Protein AF-V5HX33-F1 (afdb_monomer_lite)

Secondary structure (DSSP, 8-state):
-HHHHHHHHHHHHHHHTT-PPPP-TTSTTS-HHHHHHHHHHHTT---TT--SS--HHHHHHHHHH-HHHHHHTT--TT-TT-------------

pLDDT: mean 83.27, std 15.72, range [32.5, 96.5]

Sequence (94 aa):
DYIGLRVAHNAYMSTLKTNAEKKLLRLSNFCENQLFFIAYSLTYCKSMDDAVNYNKNKINENLAMFFPFAEAFKCPSKSKMKKADTCTLIGSIK

Foldseek 3Di:
DLVCLVVVLVVQVVVVVPDPDDDPPVVNVADPLRVSLVVVVVVLPDDPPPDPDRDPVVSLVSQLQDVSSCVRVVPDPPDPSPDHNPPPPDDDPD

Organism: Ixodes ricinus (NCBI:txid34613)

InterPro domains:
  IPR000718 Peptidase M13 [PS51885] (1-90)
  IPR000718 Peptidase M13 [PTHR11733] (1-83)
  IPR018497 Peptidase M13, C-terminal domain [PF01431] (1-88)
  IPR024079 Metallopeptidase, catalytic domain superfamily [G3DSA:3.40.390.10] (1-89)

Structure (mmCIF, N/CA/C/O backbone):
data_AF-V5HX33-F1
#
_entry.id   AF-V5HX33-F1
#
loop_
_atom_site.group_PDB
_atom_site.id
_atom_site.type_symbol
_atom_site.label_atom_id
_atom_site.label_alt_id
_atom_site.label_comp_id
_atom_site.label_asym_id
_atom_site.label_entity_id
_atom_site.label_seq_id
_atom_site.pdbx_PDB_ins_code
_atom_site.Cartn_x
_atom_site.Cartn_y
_atom_site.Cartn_z
_atom_site.occupancy
_atom_site.B_iso_or_equiv
_atom_site.auth_seq_id
_atom_site.auth_comp_id
_atom_site.auth_asym_id
_atom_site.auth_atom_id
_atom_site.pdbx_PDB_model_num
ATOM 1 N N . ASP A 1 1 ? 6.905 11.194 -4.636 1.00 80.56 1 ASP A N 1
ATOM 2 C CA . ASP A 1 1 ? 5.971 10.053 -4.503 1.00 80.56 1 ASP A CA 1
ATOM 3 C C . ASP A 1 1 ? 6.355 9.116 -3.365 1.00 80.56 1 ASP A C 1
ATOM 5 O O . ASP A 1 1 ? 5.612 9.090 -2.396 1.00 80.56 1 ASP A O 1
ATOM 9 N N . TYR A 1 2 ? 7.513 8.436 -3.398 1.00 88.62 2 TYR A N 1
ATOM 10 C CA . TYR A 1 2 ? 7.918 7.488 -2.337 1.00 88.62 2 TYR A CA 1
ATOM 11 C C . TYR A 1 2 ? 7.915 8.075 -0.912 1.00 88.62 2 TYR A C 1
ATOM 13 O O . TYR A 1 2 ? 7.295 7.518 -0.012 1.00 88.62 2 TYR A O 1
ATOM 21 N N . ILE A 1 3 ? 8.551 9.235 -0.701 1.00 90.06 3 ILE A N 1
ATOM 22 C CA . ILE A 1 3 ? 8.571 9.898 0.618 1.00 90.06 3 ILE A CA 1
ATOM 23 C C . ILE A 1 3 ? 7.150 10.254 1.079 1.00 90.06 3 ILE A C 1
ATOM 25 O O . ILE A 1 3 ? 6.802 10.006 2.228 1.00 90.06 3 ILE A O 1
ATOM 29 N N . GLY A 1 4 ? 6.314 10.776 0.176 1.00 91.88 4 GLY A N 1
ATOM 30 C CA . GLY A 1 4 ? 4.918 11.107 0.476 1.00 91.88 4 GLY A CA 1
ATOM 31 C C . GLY A 1 4 ? 4.104 9.879 0.887 1.00 91.88 4 GLY A C 1
ATOM 32 O O . GLY A 1 4 ? 3.400 9.933 1.889 1.00 91.88 4 GLY A O 1
ATOM 33 N N . LEU A 1 5 ? 4.272 8.754 0.181 1.00 93.06 5 LEU A N 1
ATOM 34 C CA . LEU A 1 5 ? 3.670 7.467 0.542 1.00 93.06 5 LEU A CA 1
ATOM 35 C C . LEU A 1 5 ? 4.073 7.040 1.962 1.00 93.06 5 LEU A C 1
ATOM 37 O O . LEU A 1 5 ? 3.208 6.695 2.763 1.00 93.06 5 LEU A O 1
ATOM 41 N N . ARG A 1 6 ? 5.371 7.110 2.292 1.00 93.00 6 ARG A N 1
ATOM 42 C CA . ARG A 1 6 ? 5.894 6.749 3.621 1.00 93.00 6 ARG A CA 1
ATOM 43 C C . ARG A 1 6 ? 5.323 7.632 4.728 1.00 93.00 6 ARG A C 1
ATOM 45 O O . ARG A 1 6 ? 4.863 7.114 5.742 1.00 93.00 6 ARG A O 1
ATOM 52 N N . VAL A 1 7 ? 5.356 8.952 4.541 1.00 94.88 7 VAL A N 1
ATOM 53 C CA . VAL A 1 7 ? 4.869 9.918 5.539 1.00 94.88 7 VAL A CA 1
ATOM 54 C C . VAL A 1 7 ? 3.364 9.764 5.747 1.00 94.88 7 VAL A C 1
ATOM 56 O O . VAL A 1 7 ? 2.925 9.649 6.888 1.00 94.88 7 VAL A O 1
ATOM 59 N N . ALA A 1 8 ? 2.584 9.683 4.665 1.00 95.94 8 ALA A N 1
ATOM 60 C CA . ALA A 1 8 ? 1.134 9.516 4.742 1.00 95.94 8 ALA A CA 1
ATOM 61 C C . ALA A 1 8 ? 0.742 8.191 5.412 1.00 95.94 8 ALA A C 1
ATOM 63 O O . ALA A 1 8 ? -0.120 8.186 6.287 1.00 95.94 8 ALA A O 1
ATOM 64 N N . HIS A 1 9 ? 1.415 7.088 5.068 1.00 95.75 9 HIS A N 1
ATOM 65 C CA . HIS A 1 9 ? 1.178 5.793 5.705 1.00 95.75 9 HIS A CA 1
ATOM 66 C C . HIS A 1 9 ? 1.490 5.846 7.202 1.00 95.75 9 HIS A C 1
ATOM 68 O O . HIS A 1 9 ? 0.676 5.436 8.019 1.00 95.75 9 HIS A O 1
ATOM 74 N N . ASN A 1 10 ? 2.647 6.388 7.590 1.00 94.00 10 ASN A N 1
ATOM 75 C CA . ASN A 1 10 ? 3.033 6.467 8.999 1.00 94.00 10 ASN A CA 1
ATOM 76 C C . ASN A 1 10 ? 2.083 7.349 9.820 1.00 94.00 10 ASN A C 1
ATOM 78 O O . ASN A 1 10 ? 1.780 7.013 10.968 1.00 94.00 10 ASN A O 1
ATOM 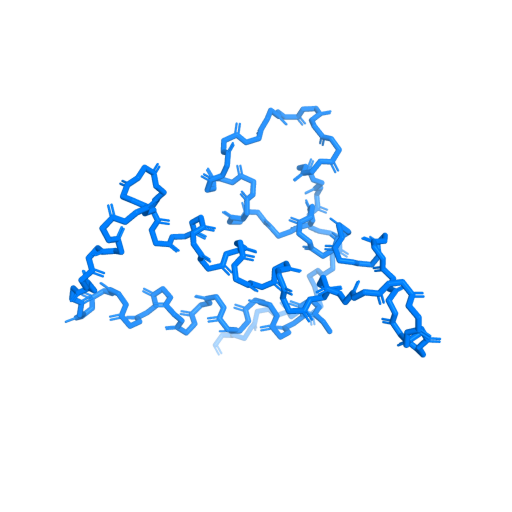82 N N . ALA A 1 11 ? 1.600 8.449 9.237 1.00 95.19 11 ALA A N 1
ATOM 83 C CA . ALA A 1 11 ? 0.601 9.306 9.863 1.00 95.19 11 ALA A CA 1
ATOM 84 C C . ALA A 1 11 ? -0.722 8.549 10.061 1.00 95.19 11 ALA A C 1
ATOM 86 O O . ALA A 1 11 ? -1.220 8.487 11.183 1.00 95.19 11 ALA A O 1
ATOM 87 N N . TYR A 1 12 ? -1.225 7.890 9.013 1.00 94.56 12 TYR A N 1
ATOM 88 C CA . TYR A 1 12 ? -2.453 7.090 9.064 1.00 94.56 12 TYR A CA 1
ATOM 89 C C . TYR A 1 12 ? -2.365 5.942 10.083 1.00 94.56 12 TYR A C 1
ATOM 91 O O . TYR A 1 12 ? -3.225 5.774 10.944 1.00 94.56 12 TYR A O 1
ATOM 99 N N . MET A 1 13 ? -1.261 5.197 10.083 1.00 92.25 13 MET A N 1
ATOM 100 C CA . MET A 1 13 ? -1.045 4.133 11.065 1.00 92.25 13 MET A CA 1
ATOM 101 C C . MET A 1 13 ? -0.956 4.661 12.497 1.00 92.25 13 MET A C 1
ATOM 103 O O . MET A 1 13 ? -1.352 3.970 13.432 1.00 92.25 13 MET A O 1
ATOM 107 N N . SER A 1 14 ? -0.449 5.880 12.693 1.00 92.81 14 SER A N 1
ATOM 108 C CA . SER A 1 14 ? -0.415 6.507 14.016 1.00 92.81 14 SER A CA 1
ATOM 109 C C . SER A 1 14 ? -1.808 6.922 14.487 1.00 92.81 14 SER A C 1
ATOM 111 O O . SER A 1 14 ? -2.105 6.750 15.666 1.00 92.81 14 SER A O 1
ATOM 113 N N . THR A 1 15 ? -2.687 7.386 13.591 1.00 90.94 15 THR A N 1
ATOM 114 C CA . THR A 1 15 ? -4.076 7.718 13.952 1.00 90.94 15 THR A CA 1
ATOM 115 C C . THR A 1 15 ? -4.891 6.486 14.336 1.00 90.94 15 THR A C 1
ATOM 117 O O . THR A 1 15 ? -5.715 6.574 15.244 1.00 90.94 15 THR A O 1
ATOM 120 N N . LEU A 1 16 ? -4.616 5.328 13.725 1.00 88.50 16 LEU A N 1
ATOM 121 C CA . LEU A 1 16 ? -5.286 4.059 14.045 1.00 88.50 16 LEU A CA 1
ATOM 122 C C . LEU A 1 16 ? -4.892 3.470 15.407 1.00 88.50 16 LEU A C 1
ATOM 124 O O . LEU A 1 16 ? -5.615 2.646 15.958 1.00 88.50 16 LEU A O 1
ATOM 128 N N . LYS A 1 17 ? -3.758 3.891 15.984 1.00 86.31 17 LYS A N 1
ATOM 129 C CA . LYS A 1 17 ? -3.366 3.470 17.342 1.00 86.31 17 LYS A CA 1
ATOM 130 C C . LYS A 1 17 ? -4.278 4.053 18.417 1.00 86.31 17 LYS A C 1
ATOM 132 O O . LYS A 1 17 ? -4.386 3.476 19.494 1.00 86.31 17 LYS A O 1
ATOM 137 N N . THR A 1 18 ? -4.879 5.208 18.147 1.00 87.06 18 THR A N 1
ATOM 138 C CA . THR A 1 18 ? -5.696 5.955 19.110 1.00 87.06 18 THR A CA 1
ATOM 139 C C . THR A 1 18 ? -7.166 6.030 18.712 1.00 87.06 18 THR A C 1
ATOM 141 O O . THR A 1 18 ? -8.000 6.309 19.567 1.00 87.06 18 THR A O 1
ATOM 144 N N . ASN A 1 19 ? -7.501 5.745 17.449 1.00 85.50 19 ASN A N 1
ATOM 145 C CA . ASN A 1 19 ? -8.863 5.802 16.928 1.00 85.50 19 ASN A CA 1
ATOM 146 C C . ASN A 1 19 ? -9.216 4.513 16.185 1.00 85.50 19 ASN A C 1
ATOM 148 O O . ASN A 1 19 ? -8.468 4.061 15.322 1.00 85.50 19 ASN A O 1
ATOM 152 N N . ALA A 1 20 ? -10.392 3.960 16.475 1.00 80.12 20 ALA A N 1
ATOM 153 C CA . ALA A 1 20 ? -10.960 2.881 15.678 1.00 80.12 20 ALA A CA 1
ATOM 154 C C . ALA A 1 20 ? -11.741 3.471 14.497 1.00 80.12 20 ALA A C 1
ATOM 156 O O . ALA A 1 20 ? -12.693 4.232 14.692 1.00 80.12 20 ALA A O 1
ATOM 157 N N . GLU A 1 21 ? -11.366 3.108 13.272 1.00 80.88 21 GLU A N 1
ATOM 158 C CA . GLU A 1 21 ? -12.138 3.476 12.087 1.00 80.88 21 GLU A CA 1
ATOM 159 C C . GLU A 1 21 ? -13.345 2.554 11.893 1.00 80.88 21 GLU A C 1
ATOM 161 O O . GLU A 1 21 ? -13.333 1.362 12.216 1.00 80.88 21 GLU A O 1
ATOM 166 N N . LYS A 1 22 ? -14.427 3.114 11.344 1.00 81.94 22 LYS A N 1
ATOM 167 C CA . LYS A 1 22 ? -15.583 2.314 10.939 1.00 81.94 22 LYS A CA 1
ATOM 168 C C . LYS A 1 22 ? -15.216 1.512 9.698 1.00 81.94 22 LYS A C 1
ATOM 170 O O . LYS A 1 22 ? -14.777 2.076 8.699 1.00 81.94 22 LYS A O 1
ATOM 175 N N . LYS A 1 23 ? -15.493 0.209 9.726 1.00 80.00 23 LYS A N 1
ATOM 176 C CA . LYS A 1 23 ? -15.329 -0.645 8.548 1.00 80.00 23 LYS A CA 1
ATOM 177 C C . LYS A 1 23 ? -16.206 -0.153 7.399 1.00 80.00 23 LYS A C 1
ATOM 179 O O . LYS A 1 23 ? -17.406 0.074 7.564 1.00 80.00 23 LYS A O 1
ATOM 184 N N . LEU A 1 24 ? -15.617 -0.067 6.212 1.00 82.56 24 LEU A N 1
ATOM 185 C CA . LEU A 1 24 ? -16.357 0.164 4.978 1.00 82.56 24 LEU A CA 1
ATOM 186 C C . LEU A 1 24 ? -17.143 -1.109 4.644 1.00 82.56 24 LEU A C 1
ATOM 188 O O . LEU A 1 24 ? -16.555 -2.130 4.301 1.00 82.56 24 LEU A O 1
ATOM 192 N N . LEU A 1 25 ? -18.476 -1.059 4.753 1.00 76.06 25 LEU A N 1
ATOM 193 C CA . LEU A 1 25 ? -19.355 -2.240 4.685 1.00 76.06 25 LEU A CA 1
ATOM 194 C C . LEU A 1 25 ? -19.116 -3.131 3.451 1.00 76.06 25 LEU A C 1
ATOM 196 O O . LEU A 1 25 ? -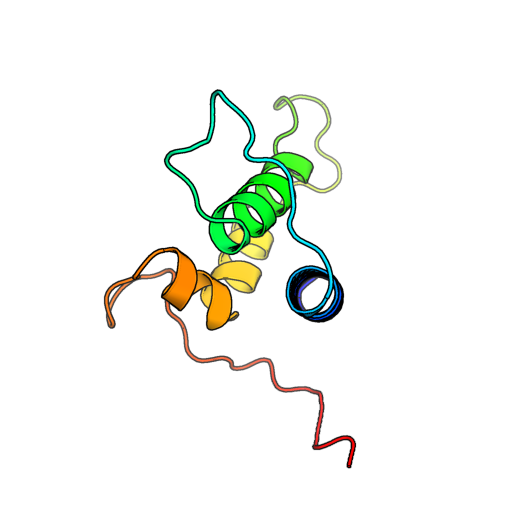19.190 -4.352 3.558 1.00 76.06 25 LEU A O 1
ATOM 200 N N . ARG A 1 26 ? -18.795 -2.533 2.296 1.00 85.25 26 ARG A N 1
ATOM 201 C CA . ARG A 1 26 ? -18.532 -3.247 1.030 1.00 85.25 26 ARG A CA 1
ATOM 202 C C . ARG A 1 26 ? -17.063 -3.614 0.788 1.00 85.25 26 ARG A C 1
ATOM 204 O O . ARG A 1 26 ? -16.764 -4.229 -0.226 1.00 85.25 26 ARG A O 1
ATOM 211 N N . LEU A 1 27 ? -16.162 -3.229 1.688 1.00 86.19 27 LEU A N 1
ATOM 212 C CA . LEU A 1 27 ? -14.722 -3.502 1.618 1.00 86.19 27 LEU A CA 1
ATOM 213 C C . LEU A 1 27 ? -14.213 -4.118 2.930 1.00 86.19 27 LEU A C 1
ATOM 215 O O . LEU A 1 27 ? -13.041 -4.004 3.274 1.00 86.19 27 LEU A O 1
ATOM 219 N N . SER A 1 28 ? -15.104 -4.770 3.678 1.00 85.25 28 SER A N 1
ATOM 220 C CA . SER A 1 28 ? -14.828 -5.360 4.994 1.00 85.25 28 SER A CA 1
ATOM 221 C C . SER A 1 28 ? -13.856 -6.543 4.949 1.00 85.25 28 SER A C 1
ATOM 223 O O . SER A 1 28 ? -13.352 -6.966 5.988 1.00 85.25 28 SER A O 1
ATOM 225 N N . ASN A 1 29 ? -13.585 -7.062 3.751 1.00 88.56 29 ASN A N 1
ATOM 226 C CA . ASN A 1 29 ? -12.577 -8.076 3.465 1.00 88.56 29 ASN A CA 1
ATOM 227 C C . ASN A 1 29 ? -11.144 -7.516 3.428 1.00 88.56 29 ASN A C 1
ATOM 229 O O . ASN A 1 29 ? -10.202 -8.304 3.359 1.00 88.56 29 ASN A O 1
ATOM 233 N N . PHE A 1 30 ? -10.981 -6.192 3.451 1.00 90.81 30 PHE A N 1
ATOM 234 C CA . PHE A 1 30 ? -9.684 -5.531 3.498 1.00 90.81 30 PHE A CA 1
ATOM 235 C C . PHE A 1 30 ? -9.438 -4.923 4.876 1.00 90.81 30 PHE A C 1
ATOM 237 O O . PHE A 1 30 ? -10.317 -4.281 5.451 1.00 90.81 30 PHE A O 1
ATOM 244 N N . CYS A 1 31 ? -8.221 -5.098 5.386 1.00 90.75 31 CYS A N 1
ATOM 245 C CA . CYS A 1 31 ? -7.767 -4.372 6.569 1.00 90.75 31 CYS A CA 1
ATOM 246 C C . CYS A 1 31 ? -7.420 -2.920 6.210 1.00 90.75 31 CYS A C 1
ATOM 248 O O . CYS A 1 31 ? -7.162 -2.591 5.050 1.00 90.75 31 CYS A O 1
ATOM 250 N N . GLU A 1 32 ? -7.319 -2.066 7.219 1.00 91.19 32 GLU A N 1
ATOM 251 C CA . GLU A 1 32 ? -7.032 -0.634 7.108 1.00 91.19 32 GLU A CA 1
ATOM 252 C C . GLU A 1 32 ? -5.749 -0.367 6.296 1.00 91.19 32 GLU A C 1
ATOM 254 O O . GLU A 1 32 ? -5.746 0.461 5.385 1.00 91.19 32 GLU A O 1
ATOM 259 N N . ASN A 1 33 ? -4.686 -1.154 6.510 1.00 92.31 33 ASN A N 1
ATOM 260 C CA . ASN A 1 33 ? -3.446 -1.044 5.723 1.00 92.31 33 ASN A CA 1
ATOM 261 C C . ASN A 1 33 ? -3.682 -1.311 4.235 1.00 92.31 33 ASN A C 1
ATOM 263 O O . ASN A 1 33 ? -3.142 -0.619 3.376 1.00 92.31 33 ASN A O 1
ATOM 267 N N . GLN A 1 34 ? -4.477 -2.333 3.915 1.00 95.12 34 GLN A N 1
ATOM 268 C CA . GLN A 1 34 ? -4.776 -2.675 2.528 1.00 95.12 34 GLN A CA 1
ATOM 269 C C . GLN A 1 34 ? -5.618 -1.573 1.884 1.00 95.12 34 GLN A C 1
ATOM 271 O O . GLN A 1 34 ? -5.336 -1.182 0.753 1.00 95.12 34 GLN A O 1
ATOM 276 N N . LEU A 1 35 ? -6.592 -1.027 2.619 1.00 94.25 35 LEU A N 1
ATOM 277 C CA . LEU A 1 35 ? -7.423 0.090 2.170 1.00 94.25 35 LEU A CA 1
ATOM 278 C C . LEU A 1 35 ? -6.602 1.350 1.898 1.00 94.25 35 LEU A C 1
ATOM 280 O O . LEU A 1 35 ? -6.820 1.987 0.869 1.00 94.25 35 LEU A O 1
ATOM 284 N N . PHE A 1 36 ? -5.619 1.666 2.744 1.00 95.31 36 PHE A N 1
ATOM 285 C CA . PHE A 1 36 ? -4.697 2.777 2.510 1.00 95.31 36 PHE A CA 1
ATOM 286 C C . PHE A 1 36 ? -3.988 2.645 1.154 1.00 95.31 36 PHE A C 1
ATOM 288 O O . PHE A 1 36 ? -3.993 3.575 0.346 1.00 95.31 36 PHE A O 1
ATOM 295 N N . PHE A 1 37 ? -3.411 1.474 0.865 1.00 96.25 37 PHE A N 1
ATOM 296 C CA . PHE A 1 37 ? -2.700 1.249 -0.395 1.00 96.25 37 PHE A CA 1
ATOM 297 C C . PHE A 1 37 ? -3.632 1.184 -1.606 1.00 96.25 37 PHE A C 1
ATOM 299 O O . PHE A 1 37 ? -3.276 1.701 -2.663 1.00 96.25 37 PHE A O 1
ATOM 306 N N . ILE A 1 38 ? -4.830 0.606 -1.459 1.00 94.12 38 ILE A N 1
ATOM 307 C CA . ILE A 1 38 ? -5.867 0.622 -2.501 1.00 94.12 38 ILE A CA 1
ATOM 308 C C . ILE A 1 38 ? -6.239 2.069 -2.834 1.00 94.12 38 ILE A C 1
ATOM 310 O O . ILE A 1 38 ? -6.211 2.446 -4.004 1.00 94.12 38 ILE A O 1
ATOM 314 N N . ALA A 1 39 ? -6.522 2.893 -1.823 1.00 93.00 39 ALA A N 1
ATOM 315 C CA . ALA A 1 39 ? -6.852 4.301 -2.006 1.00 93.00 39 ALA A CA 1
ATOM 316 C C . ALA A 1 39 ? -5.704 5.060 -2.686 1.00 93.00 39 ALA A C 1
ATOM 318 O O . ALA A 1 39 ? -5.939 5.741 -3.683 1.00 93.00 39 ALA A O 1
ATOM 319 N N . TYR A 1 40 ? -4.463 4.880 -2.214 1.00 92.81 40 TYR A N 1
ATOM 320 C CA . TYR A 1 40 ? -3.269 5.449 -2.844 1.00 92.81 40 TYR A CA 1
ATOM 321 C C . TYR A 1 40 ? -3.193 5.093 -4.332 1.00 92.81 40 TYR A C 1
ATOM 323 O O . TYR A 1 40 ? -3.076 5.987 -5.165 1.00 92.81 40 TYR A O 1
ATOM 331 N N . SER A 1 41 ? -3.316 3.814 -4.693 1.00 90.88 41 SER A N 1
ATOM 332 C CA . SER A 1 41 ? -3.273 3.378 -6.092 1.00 90.88 41 SER A CA 1
ATOM 333 C C . SER A 1 41 ? -4.420 3.947 -6.931 1.00 90.88 41 SER A C 1
ATOM 335 O O . SER A 1 41 ? -4.183 4.366 -8.064 1.00 90.88 41 SER A O 1
ATOM 337 N N . LEU A 1 42 ? -5.635 4.014 -6.379 1.00 88.75 42 LEU A N 1
ATOM 338 C CA . LEU A 1 42 ? -6.813 4.546 -7.070 1.00 88.75 42 LEU A CA 1
ATOM 339 C C . LEU A 1 42 ? -6.680 6.030 -7.427 1.00 88.75 42 LEU A C 1
ATOM 341 O O . LEU A 1 42 ? -7.213 6.433 -8.456 1.00 88.75 42 LEU A O 1
ATOM 345 N N . THR A 1 43 ? -5.926 6.831 -6.661 1.00 86.19 43 THR A N 1
ATOM 346 C CA . THR A 1 43 ? -5.668 8.244 -7.024 1.00 86.19 43 THR A CA 1
ATOM 347 C C . THR A 1 43 ? -4.992 8.407 -8.386 1.00 86.19 43 THR A C 1
ATOM 349 O O . THR A 1 43 ? -5.118 9.449 -9.029 1.00 86.19 43 THR A O 1
ATOM 352 N N . TYR A 1 44 ? -4.303 7.364 -8.848 1.00 82.38 44 TYR A N 1
ATOM 353 C CA . TYR A 1 44 ? -3.627 7.338 -10.137 1.00 82.38 44 TYR A CA 1
ATOM 354 C C . TYR A 1 44 ? -4.419 6.591 -11.212 1.00 82.38 44 TYR A C 1
ATOM 356 O O . TYR A 1 44 ? -4.015 6.587 -12.371 1.00 82.38 44 TYR A O 1
ATOM 364 N N . CYS A 1 45 ? -5.543 5.964 -10.867 1.00 78.88 45 CYS A N 1
ATOM 365 C CA . CYS A 1 45 ? -6.460 5.388 -11.842 1.00 78.88 45 CYS A CA 1
ATOM 366 C C . CYS A 1 45 ? -7.271 6.516 -12.500 1.00 78.88 45 CYS A C 1
ATOM 368 O O . CYS A 1 45 ? -8.377 6.823 -12.067 1.00 78.88 45 CYS A O 1
ATOM 370 N N . LYS A 1 46 ? -6.724 7.147 -13.546 1.00 68.56 46 LYS A N 1
ATOM 371 C CA . LYS A 1 46 ? -7.492 8.018 -14.454 1.00 68.56 46 LYS A CA 1
ATOM 372 C C . LYS A 1 46 ? -7.988 7.237 -15.676 1.00 68.56 46 LYS A C 1
ATOM 374 O O . LYS A 1 46 ? -7.371 6.242 -16.060 1.00 68.56 46 LYS A O 1
ATOM 379 N N . SER A 1 47 ? -9.087 7.697 -16.285 1.00 56.19 47 SER A N 1
ATOM 380 C CA . SER A 1 47 ? -9.473 7.302 -17.647 1.00 56.19 47 SER A CA 1
ATOM 381 C C . SER A 1 47 ? -8.322 7.621 -18.606 1.00 56.19 47 SER A C 1
ATOM 383 O O . SER A 1 47 ? -7.563 8.562 -18.380 1.00 56.19 47 SER A O 1
ATOM 385 N N . MET A 1 48 ? -8.157 6.809 -19.650 1.00 53.19 48 MET A N 1
ATOM 386 C CA . MET A 1 48 ? -6.992 6.824 -20.547 1.00 53.19 48 MET A CA 1
ATOM 387 C C . MET A 1 48 ? -6.752 8.159 -21.291 1.00 53.19 48 MET A C 1
ATOM 389 O O . MET A 1 48 ? -5.706 8.297 -21.918 1.00 53.19 48 MET A O 1
ATOM 393 N N . ASP A 1 49 ? -7.660 9.136 -21.185 1.00 56.91 49 ASP A N 1
ATOM 394 C CA . ASP A 1 49 ? -7.702 10.327 -22.041 1.00 56.91 49 ASP A CA 1
ATOM 395 C C . ASP A 1 49 ? -6.919 11.553 -21.516 1.00 56.91 49 ASP A C 1
ATOM 397 O O . ASP A 1 49 ? -6.460 12.358 -22.319 1.00 56.91 49 ASP A O 1
ATOM 401 N N . ASP A 1 50 ? -6.659 11.682 -20.207 1.00 58.69 50 ASP A N 1
ATOM 402 C CA . ASP A 1 50 ? -6.014 12.882 -19.620 1.00 58.69 50 ASP A CA 1
ATOM 403 C C . ASP A 1 50 ? -4.569 12.626 -19.147 1.00 58.69 50 ASP A C 1
ATOM 405 O O . ASP A 1 50 ? -4.178 12.870 -17.992 1.00 58.69 50 ASP A O 1
ATOM 409 N N . ALA A 1 51 ? -3.751 12.073 -20.041 1.00 56.84 51 ALA A N 1
ATOM 410 C CA . ALA A 1 51 ? -2.382 11.666 -19.748 1.00 56.84 51 ALA A CA 1
ATOM 411 C C . ALA A 1 51 ? -1.389 12.839 -19.802 1.00 56.84 51 ALA A C 1
ATOM 413 O O . ALA A 1 51 ? -0.729 13.066 -20.811 1.00 56.84 51 ALA A O 1
ATOM 414 N N . VAL A 1 52 ? -1.200 13.526 -18.671 1.00 55.06 52 VAL A N 1
ATOM 415 C CA . VAL A 1 52 ? 0.017 14.343 -18.464 1.00 55.06 52 VAL A CA 1
ATOM 416 C C . VAL A 1 52 ? 0.972 13.725 -17.435 1.00 55.06 52 VAL A C 1
ATOM 418 O O . VAL A 1 52 ? 2.147 14.070 -17.424 1.00 55.06 52 VAL A O 1
ATOM 421 N N . ASN A 1 53 ? 0.558 12.763 -16.591 1.00 56.22 53 ASN A N 1
ATOM 422 C CA . ASN A 1 53 ? 1.510 12.181 -15.624 1.00 56.22 53 ASN A CA 1
ATOM 423 C C . ASN A 1 53 ? 1.149 10.800 -15.037 1.00 56.22 53 ASN A C 1
ATOM 425 O O . ASN A 1 53 ? 1.433 10.523 -13.870 1.00 56.22 53 ASN A O 1
ATOM 429 N N . TYR A 1 54 ? 0.503 9.917 -15.806 1.00 68.31 54 TYR A N 1
ATOM 430 C CA . TYR A 1 54 ? 0.291 8.533 -15.365 1.00 68.31 54 TYR A CA 1
ATOM 431 C C . TYR A 1 54 ? 1.529 7.684 -15.666 1.00 68.31 54 TYR A C 1
ATOM 433 O O . TYR A 1 54 ? 1.762 7.289 -16.806 1.00 68.31 54 TYR A O 1
ATOM 441 N N . ASN A 1 55 ? 2.318 7.368 -14.637 1.00 80.50 55 ASN A N 1
ATOM 442 C CA . ASN A 1 55 ? 3.396 6.389 -14.750 1.00 80.50 55 ASN A CA 1
ATOM 443 C C . ASN A 1 55 ? 3.134 5.203 -13.813 1.00 80.50 55 ASN A C 1
ATOM 445 O O . ASN A 1 55 ? 3.571 5.180 -12.660 1.00 80.50 55 ASN A O 1
ATOM 449 N N . LYS A 1 56 ? 2.432 4.192 -14.340 1.00 85.12 56 LYS A N 1
ATOM 450 C CA . LYS A 1 56 ? 2.173 2.910 -13.662 1.00 85.12 56 LYS A CA 1
ATOM 451 C C . LYS A 1 56 ? 3.437 2.291 -13.066 1.00 85.12 56 LYS A C 1
ATOM 453 O O . LYS A 1 56 ? 3.388 1.752 -11.962 1.00 85.12 56 LYS A O 1
ATOM 458 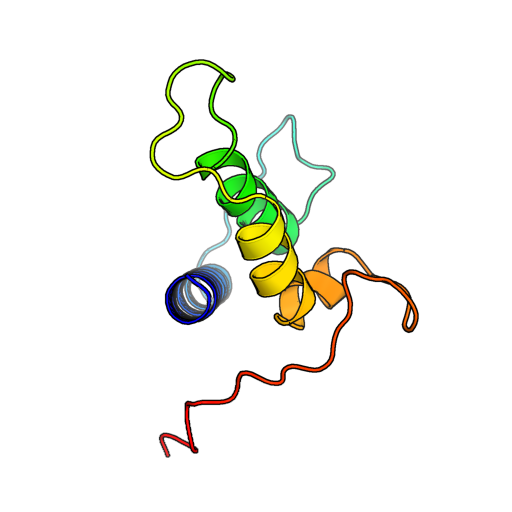N N . ASN A 1 57 ? 4.557 2.354 -13.787 1.00 87.94 57 ASN A N 1
ATOM 459 C CA . ASN A 1 57 ? 5.810 1.751 -13.337 1.00 87.94 57 ASN A CA 1
ATOM 460 C C . ASN A 1 57 ? 6.331 2.464 -12.092 1.00 87.94 57 ASN A C 1
ATOM 462 O O . ASN A 1 57 ? 6.650 1.795 -11.117 1.00 87.94 57 ASN A O 1
ATOM 466 N N . LYS A 1 58 ? 6.279 3.799 -12.067 1.00 87.75 58 LYS A N 1
ATOM 467 C CA . LYS A 1 58 ? 6.662 4.605 -10.900 1.00 87.75 58 LYS A CA 1
ATOM 468 C C . LYS A 1 58 ? 5.832 4.262 -9.658 1.00 87.75 58 LYS A C 1
ATOM 470 O O . LYS A 1 58 ? 6.377 4.121 -8.567 1.00 87.75 58 LYS A O 1
ATOM 475 N N . ILE A 1 59 ? 4.517 4.097 -9.812 1.00 90.00 59 ILE A N 1
ATOM 476 C CA . ILE A 1 59 ? 3.614 3.726 -8.707 1.00 90.00 59 ILE A CA 1
ATOM 477 C C . ILE A 1 59 ? 3.947 2.322 -8.194 1.00 90.00 59 ILE A C 1
ATOM 479 O O . ILE A 1 59 ? 4.120 2.126 -6.992 1.00 90.00 59 ILE A O 1
ATOM 483 N N . ASN A 1 60 ? 4.091 1.359 -9.108 1.00 92.50 60 ASN A N 1
ATOM 484 C CA . ASN A 1 60 ? 4.444 -0.014 -8.759 1.00 92.50 60 ASN A CA 1
ATOM 485 C C . ASN A 1 60 ? 5.822 -0.105 -8.100 1.00 92.50 60 ASN A C 1
ATOM 487 O O . ASN A 1 60 ? 5.989 -0.881 -7.169 1.00 92.50 60 ASN A O 1
ATOM 491 N N . GLU A 1 61 ? 6.801 0.678 -8.548 1.00 92.12 61 GLU A N 1
ATOM 492 C CA . GLU A 1 61 ? 8.131 0.739 -7.941 1.00 92.12 61 GLU A CA 1
ATOM 493 C C . GLU A 1 61 ? 8.074 1.278 -6.514 1.00 92.12 61 GLU A C 1
ATOM 495 O O . GLU A 1 61 ? 8.619 0.637 -5.616 1.00 92.12 61 GLU A O 1
ATOM 500 N N . ASN A 1 62 ? 7.354 2.379 -6.275 1.00 92.12 62 ASN A N 1
ATOM 501 C CA . ASN A 1 62 ? 7.178 2.923 -4.925 1.00 92.12 62 ASN A CA 1
ATOM 502 C C . ASN A 1 62 ? 6.540 1.899 -3.975 1.00 92.12 62 ASN A C 1
ATOM 504 O O . ASN A 1 62 ? 7.018 1.724 -2.856 1.00 92.12 62 ASN A O 1
ATOM 508 N N . LEU A 1 63 ? 5.483 1.209 -4.419 1.00 94.50 63 LEU A N 1
ATOM 509 C CA . LEU A 1 63 ? 4.812 0.175 -3.625 1.00 94.50 63 LEU A CA 1
ATOM 510 C C . LEU A 1 63 ? 5.706 -1.049 -3.408 1.00 94.50 63 LEU A C 1
ATOM 512 O O . LEU A 1 63 ? 5.756 -1.581 -2.305 1.00 94.50 63 LEU A O 1
ATOM 516 N N . ALA A 1 64 ? 6.440 -1.477 -4.436 1.00 94.44 64 ALA A N 1
ATOM 517 C CA . ALA A 1 64 ? 7.311 -2.644 -4.360 1.00 94.44 64 ALA A CA 1
ATOM 518 C C . ALA A 1 64 ? 8.492 -2.450 -3.401 1.00 94.44 64 ALA A C 1
ATOM 520 O O . ALA A 1 64 ? 8.947 -3.428 -2.810 1.00 94.44 64 ALA A O 1
ATOM 521 N N . MET A 1 65 ? 9.000 -1.222 -3.266 1.00 92.19 65 MET A N 1
ATOM 522 C CA . MET A 1 65 ? 10.073 -0.883 -2.322 1.00 92.19 65 MET A CA 1
ATOM 523 C C . MET A 1 65 ? 9.560 -0.684 -0.890 1.00 92.19 65 MET A C 1
ATOM 525 O O . MET A 1 65 ? 10.319 -0.850 0.061 1.00 92.19 65 MET A O 1
ATOM 529 N N . PHE A 1 66 ? 8.282 -0.340 -0.711 1.00 93.62 66 PHE A N 1
ATOM 530 C CA . PHE A 1 66 ? 7.734 -0.036 0.605 1.00 93.62 66 PHE A CA 1
ATOM 531 C C . PHE A 1 66 ? 7.315 -1.309 1.352 1.00 93.62 66 PHE A C 1
ATOM 533 O O . PHE A 1 66 ? 6.228 -1.839 1.143 1.00 93.62 66 PHE A O 1
ATOM 540 N N . PHE A 1 67 ? 8.158 -1.793 2.267 1.00 92.81 67 PHE A N 1
ATOM 541 C CA . PHE A 1 67 ? 7.929 -3.058 2.982 1.00 92.81 67 PHE A CA 1
ATOM 542 C C . PHE A 1 67 ? 6.530 -3.220 3.627 1.00 92.81 67 PHE A C 1
ATOM 544 O O . PHE A 1 67 ? 5.948 -4.295 3.462 1.00 92.81 67 PHE A O 1
ATOM 551 N N . PRO A 1 68 ? 5.917 -2.189 4.251 1.00 95.06 68 PRO A N 1
ATOM 552 C CA . PRO A 1 68 ? 4.557 -2.299 4.786 1.00 95.06 68 PRO A CA 1
ATOM 553 C C . PRO A 1 68 ? 3.493 -2.680 3.747 1.00 95.06 68 PRO A C 1
ATOM 555 O O . PRO A 1 68 ? 2.520 -3.351 4.091 1.00 95.06 68 PRO A O 1
ATOM 558 N N . PHE A 1 69 ? 3.679 -2.322 2.470 1.00 96.06 69 PHE A N 1
ATOM 559 C CA . PHE A 1 69 ? 2.815 -2.800 1.387 1.00 96.06 69 PHE A CA 1
ATOM 560 C C . PHE A 1 69 ? 2.944 -4.316 1.215 1.00 96.06 69 PHE A C 1
ATOM 562 O O . PHE A 1 69 ? 1.946 -5.040 1.204 1.00 96.06 69 PHE A O 1
ATOM 569 N N . ALA A 1 70 ? 4.179 -4.813 1.123 1.00 95.62 70 ALA A N 1
ATOM 570 C CA . ALA A 1 70 ? 4.440 -6.237 0.964 1.00 95.62 70 ALA A CA 1
ATOM 571 C C . ALA A 1 70 ? 3.900 -7.056 2.149 1.00 95.62 70 ALA A C 1
ATOM 573 O O . ALA A 1 70 ? 3.391 -8.156 1.934 1.00 95.62 70 ALA A O 1
ATOM 574 N N . GLU A 1 71 ? 3.955 -6.524 3.373 1.00 95.50 71 GLU A N 1
ATOM 575 C CA . GLU A 1 71 ? 3.333 -7.145 4.549 1.00 95.50 71 GLU A CA 1
ATOM 576 C C . GLU A 1 71 ? 1.804 -7.131 4.481 1.00 95.50 71 GLU A C 1
ATOM 578 O O . GLU A 1 71 ? 1.178 -8.181 4.640 1.00 95.50 71 GLU A O 1
ATOM 583 N N . ALA A 1 72 ? 1.193 -5.979 4.180 1.00 96.06 72 ALA A N 1
ATOM 584 C CA . ALA A 1 72 ? -0.263 -5.829 4.117 1.00 96.06 72 ALA A CA 1
ATOM 585 C C . ALA A 1 72 ? -0.914 -6.785 3.103 1.00 96.06 72 ALA A C 1
ATOM 587 O O . ALA A 1 72 ? -2.009 -7.300 3.337 1.00 96.06 72 ALA A O 1
ATOM 588 N N . PHE A 1 73 ? -0.231 -7.067 1.991 1.00 96.50 73 PHE A N 1
ATOM 589 C CA . PHE A 1 73 ? -0.696 -7.996 0.955 1.00 96.50 73 PHE A CA 1
ATOM 590 C C . PHE A 1 73 ? -0.038 -9.379 1.015 1.00 96.50 73 PHE A C 1
ATOM 592 O O . PHE A 1 73 ? -0.255 -10.189 0.115 1.00 96.50 73 PHE A O 1
ATOM 599 N N . LYS A 1 74 ? 0.756 -9.673 2.055 1.00 96.19 74 LYS A N 1
ATOM 600 C CA . LYS A 1 74 ? 1.453 -10.960 2.242 1.00 96.19 74 LYS A CA 1
ATOM 601 C C . LYS A 1 74 ? 2.216 -11.410 0.987 1.00 96.19 74 LYS A C 1
ATOM 603 O O . LYS A 1 74 ? 2.138 -12.561 0.557 1.00 96.19 74 LYS A O 1
ATOM 608 N N . CYS A 1 75 ? 2.951 -10.485 0.374 1.00 96.00 75 CYS A N 1
ATOM 609 C CA . CYS A 1 75 ? 3.673 -10.729 -0.868 1.00 96.00 75 CYS A CA 1
ATOM 610 C C . CYS A 1 75 ? 4.771 -11.805 -0.690 1.00 96.00 75 CYS A C 1
ATOM 612 O O . CYS A 1 75 ? 5.599 -11.693 0.224 1.00 96.00 75 CYS A O 1
ATOM 614 N N . PRO A 1 76 ? 4.857 -12.811 -1.590 1.00 95.75 76 PRO A N 1
ATOM 615 C CA . PRO A 1 76 ? 5.929 -13.806 -1.571 1.00 95.75 76 PRO A CA 1
ATOM 616 C C . PRO A 1 76 ? 7.322 -13.179 -1.688 1.00 95.75 76 PRO A C 1
ATOM 618 O O . PRO A 1 76 ? 7.501 -12.178 -2.379 1.00 95.75 76 PRO A O 1
ATOM 621 N N . SER A 1 77 ? 8.341 -13.811 -1.096 1.00 88.44 77 SER A N 1
ATOM 622 C CA . SER A 1 77 ? 9.727 -13.299 -1.082 1.00 88.44 77 SER A CA 1
ATOM 623 C C . SER A 1 77 ? 10.357 -13.085 -2.461 1.00 88.44 77 SER A C 1
ATOM 625 O O . SER A 1 77 ? 11.278 -12.289 -2.576 1.00 88.44 77 SER A O 1
ATOM 627 N N . LYS A 1 78 ? 9.862 -13.759 -3.505 1.00 89.94 78 LYS A N 1
ATOM 628 C CA . LYS A 1 78 ? 10.330 -13.597 -4.894 1.00 89.94 78 LYS A CA 1
ATOM 629 C C . LYS A 1 78 ? 9.365 -12.780 -5.767 1.00 89.94 78 LYS A C 1
ATOM 631 O O . LYS A 1 78 ? 9.499 -12.764 -6.988 1.00 89.94 78 LYS A O 1
ATOM 636 N N . SER A 1 79 ? 8.356 -12.145 -5.169 1.00 94.81 79 SER A N 1
ATOM 637 C CA . SER A 1 79 ? 7.389 -11.327 -5.902 1.00 94.81 79 SER A CA 1
ATOM 638 C C . SER A 1 79 ? 8.038 -10.056 -6.442 1.00 94.81 79 SER A C 1
ATOM 640 O O . SER A 1 79 ? 8.814 -9.401 -5.750 1.00 94.81 79 SER A O 1
ATOM 642 N N . LYS A 1 80 ? 7.625 -9.630 -7.642 1.00 93.69 80 LYS A N 1
ATOM 643 C CA . LYS A 1 80 ? 8.020 -8.331 -8.218 1.00 93.69 80 LYS A CA 1
ATOM 644 C C . LYS A 1 80 ? 7.629 -7.138 -7.332 1.00 93.69 80 LYS A C 1
ATOM 646 O O . LYS A 1 80 ? 8.236 -6.079 -7.457 1.00 93.69 80 LYS A O 1
ATOM 651 N N . MET A 1 81 ? 6.639 -7.325 -6.455 1.00 94.75 81 MET A N 1
ATOM 652 C CA . MET A 1 81 ? 6.116 -6.315 -5.529 1.00 94.75 81 MET A CA 1
ATOM 653 C C . MET A 1 81 ? 6.718 -6.395 -4.118 1.00 94.75 81 MET A C 1
ATOM 655 O O 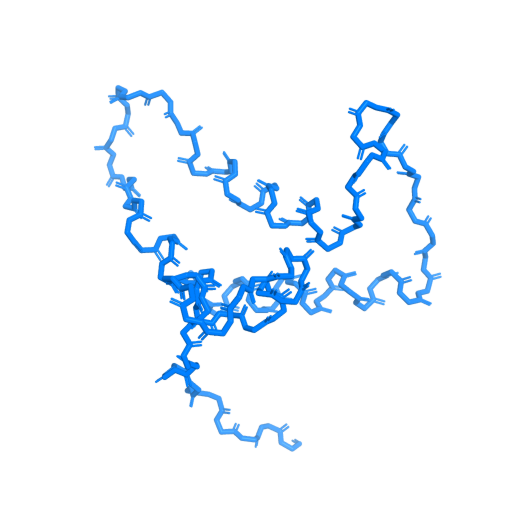. MET A 1 81 ? 6.208 -5.772 -3.194 1.00 94.75 81 MET A O 1
ATOM 659 N N . LYS A 1 82 ? 7.790 -7.173 -3.939 1.00 94.56 82 LYS A N 1
ATOM 660 C CA . LYS A 1 82 ? 8.585 -7.217 -2.711 1.00 94.56 82 LYS A CA 1
ATOM 661 C C . LYS A 1 82 ? 10.052 -7.040 -3.087 1.00 94.56 82 LYS A C 1
ATOM 663 O O . LYS A 1 82 ? 10.782 -8.010 -3.274 1.00 94.56 82 LYS A O 1
ATOM 668 N N . LYS A 1 83 ? 10.455 -5.787 -3.271 1.00 90.56 83 LYS A N 1
ATOM 669 C CA . LYS A 1 83 ? 11.835 -5.395 -3.569 1.00 90.56 83 LYS A CA 1
ATOM 670 C C . LYS A 1 83 ? 12.530 -4.954 -2.284 1.00 90.56 83 LYS A C 1
ATOM 672 O O . LYS A 1 83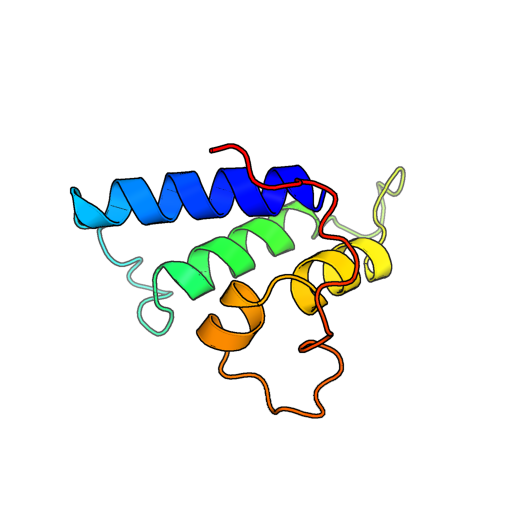 ? 11.878 -4.570 -1.318 1.00 90.56 83 LYS A O 1
ATOM 677 N N . ALA A 1 84 ? 13.858 -5.021 -2.279 1.00 83.50 84 ALA A N 1
ATOM 678 C CA . ALA A 1 84 ? 14.632 -4.358 -1.239 1.00 83.50 84 ALA A CA 1
ATOM 679 C C . ALA A 1 84 ? 14.365 -2.845 -1.304 1.00 83.50 84 ALA A C 1
ATOM 681 O O . ALA A 1 84 ? 14.286 -2.288 -2.402 1.00 83.50 84 ALA A O 1
ATOM 682 N N . ASP A 1 85 ? 14.231 -2.192 -0.147 1.00 76.81 85 ASP A N 1
ATOM 683 C CA . ASP A 1 85 ? 14.194 -0.732 -0.098 1.00 76.81 85 ASP A CA 1
ATOM 684 C C . ASP A 1 85 ? 15.595 -0.201 -0.416 1.00 76.81 85 ASP A C 1
ATOM 686 O O . ASP A 1 85 ? 16.495 -0.199 0.423 1.00 76.81 85 ASP A O 1
ATOM 690 N N . THR A 1 86 ? 15.795 0.196 -1.668 1.00 67.31 86 THR A N 1
ATOM 691 C CA . THR A 1 86 ? 17.040 0.806 -2.147 1.00 67.31 86 THR A CA 1
ATOM 692 C C . THR A 1 86 ? 17.018 2.330 -2.023 1.00 67.31 86 THR A C 1
ATOM 694 O O . THR A 1 86 ? 17.980 2.989 -2.409 1.00 67.31 86 THR A O 1
ATOM 697 N N . CYS A 1 87 ? 15.924 2.908 -1.516 1.00 64.50 87 CYS A N 1
ATOM 698 C CA . CYS A 1 87 ? 15.662 4.345 -1.480 1.00 64.50 87 CYS A CA 1
ATOM 699 C C . CYS A 1 87 ? 15.669 4.916 -0.055 1.00 64.50 87 CYS A C 1
ATOM 701 O O . CYS A 1 87 ? 15.044 5.952 0.198 1.00 64.50 87 CYS A O 1
ATOM 703 N N . THR A 1 88 ? 16.399 4.291 0.873 1.00 58.09 88 THR A N 1
ATOM 704 C CA . THR A 1 88 ? 16.634 4.801 2.232 1.00 58.09 88 THR A CA 1
ATOM 705 C C . THR A 1 88 ? 17.508 6.064 2.202 1.00 58.09 88 THR A C 1
ATOM 707 O O . THR A 1 88 ? 18.665 6.062 2.599 1.00 58.09 88 THR A O 1
ATOM 710 N N . LEU A 1 89 ? 16.943 7.173 1.724 1.00 52.88 89 LEU A N 1
ATOM 711 C CA . LEU A 1 89 ? 17.534 8.516 1.724 1.00 52.88 89 LEU A CA 1
ATOM 712 C C . LEU A 1 89 ? 17.198 9.315 2.993 1.00 52.88 89 LEU A C 1
ATOM 714 O O . LEU A 1 89 ? 17.394 10.523 3.038 1.00 52.88 89 LEU A O 1
ATOM 718 N N . ILE A 1 90 ? 16.707 8.659 4.043 1.00 50.59 90 ILE A N 1
ATOM 719 C CA . ILE A 1 90 ? 16.579 9.283 5.360 1.00 50.59 90 ILE A CA 1
ATOM 720 C C . ILE A 1 90 ? 17.520 8.514 6.271 1.00 50.59 90 ILE A C 1
ATOM 722 O O . ILE A 1 90 ? 17.145 7.499 6.856 1.00 50.59 90 ILE A O 1
ATOM 726 N N . GLY A 1 91 ? 18.769 8.984 6.322 1.00 40.78 91 GLY A N 1
ATOM 727 C CA . GLY A 1 91 ? 19.644 8.691 7.444 1.00 40.78 91 GLY A CA 1
ATOM 728 C C . GLY A 1 91 ? 18.882 8.978 8.731 1.00 40.78 91 GLY A C 1
ATOM 729 O O . GLY A 1 91 ? 18.099 9.923 8.785 1.00 40.78 91 GLY A O 1
ATOM 730 N N . SER A 1 92 ? 19.062 8.104 9.712 1.00 36.66 92 SER A N 1
ATOM 731 C CA . SER A 1 92 ? 18.512 8.170 11.059 1.00 36.66 92 SER A CA 1
ATOM 732 C C . SER A 1 92 ? 18.250 9.607 11.521 1.00 36.66 92 SER A C 1
ATOM 734 O O . SER A 1 92 ? 19.163 10.280 11.997 1.00 36.66 92 SER A O 1
ATOM 736 N N . ILE A 1 93 ? 17.005 10.078 11.402 1.00 38.34 93 ILE A N 1
ATOM 737 C CA . ILE A 1 93 ? 16.552 11.206 12.212 1.00 38.34 93 ILE A CA 1
ATOM 7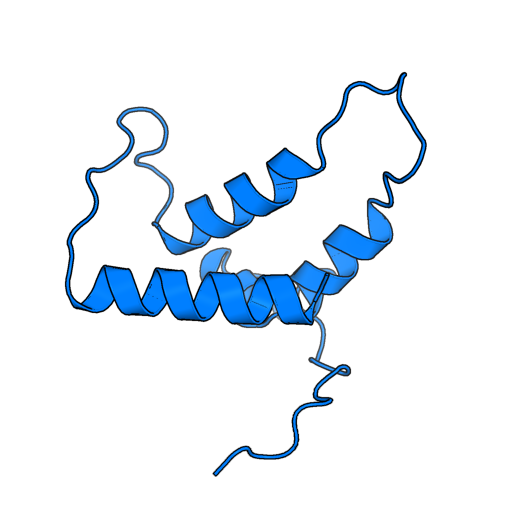38 C C . ILE A 1 93 ? 16.376 10.596 13.601 1.00 38.34 93 ILE A C 1
ATOM 740 O O . ILE A 1 93 ? 15.389 9.907 13.862 1.00 38.34 93 ILE A O 1
ATOM 744 N N . LYS A 1 94 ? 17.445 10.711 14.392 1.00 32.50 94 LYS A N 1
ATOM 745 C CA . LYS A 1 94 ? 17.427 10.514 15.840 1.00 32.50 94 LYS A CA 1
ATOM 746 C C . LYS A 1 94 ? 16.569 11.589 16.490 1.00 32.50 94 LYS A C 1
ATOM 748 O O . LYS A 1 94 ? 16.601 12.732 15.982 1.00 32.50 94 LYS A O 1
#

Radius of gyration: 14.67 Å; chains: 1; bounding box: 39×28×41 Å